Protein AF-A0A8H4VWN9-F1 (afdb_monomer)

Radius of gyration: 16.23 Å; Cα contacts (8 Å, |Δi|>4): 81; chains: 1; bounding box: 41×21×41 Å

Foldseek 3Di:
DDPVVVVVVVVVCCVPPCVPPVPQDLPCVVCVVVVAAEEEEDECAAPPDHCVSVVVSVVSNCVVPVCCVVRYYYYYDYPDYDPVPPPDD

pLDDT: mean 92.41, std 12.58, range [40.53, 98.62]

InterPro domains:
  IPR011118 Tannase/feruloyl esterase [PF07519] (7-81)
  IPR011118 Tannase/feruloyl esterase [PTHR33938] (2-80)

Secondary structure (DSSP, 8-state):
--HHHHHHHHHHHHHHHHHHH-------HHHHHTT--EEEEEETT-SSS-THHHHHHHHHHHHH-GGGGGTEEEEEETT---TTT----

Organism: NCBI:txid354080

Sequence (89 aa):
MTQTVYEDVMRKSRQTFNSVLGTNDPNLSLFKKSGGKMITWHGLSDPLIFPNGTSQYYDRVLAQDASAKDYYRFFQAPGIETEALSVEF

Nearest PDB structures (foldseek):
  6jtt-assembly1_A  TM=9.772E-01  e=2.146E-03  Piscinibacter sakaiensis
  6jtt-assembly3_C  TM=9.669E-01  e=2.456E-03  Piscinibacter sakaiensis
  5arh-assembly1_F  TM=4.931E-01  e=5.327E+00  Bos taurus
  7obq-assembly1_y  TM=3.720E-01  e=3.803E+00  Oryctolagus cuniculus
  6ucz-assembly2_B  TM=3.021E-01  e=4.980E+00  Anaplasma phagocytophilum

Structure (mmCIF, N/CA/C/O backbone):
data_AF-A0A8H4VWN9-F1
#
_entry.id   AF-A0A8H4VWN9-F1
#
loop_
_atom_site.group_PDB
_atom_site.id
_atom_site.type_symbol
_atom_site.label_atom_id
_atom_site.label_alt_id
_atom_site.label_comp_id
_atom_site.label_asym_id
_atom_site.label_entity_id
_atom_site.label_seq_id
_atom_site.pdbx_PDB_ins_code
_atom_site.Cartn_x
_atom_site.Cartn_y
_atom_site.Cartn_z
_atom_site.occupancy
_atom_site.B_iso_or_equiv
_atom_site.auth_seq_id
_atom_site.auth_comp_id
_atom_site.auth_asym_id
_atom_site.auth_atom_id
_atom_site.pdbx_PDB_model_num
ATOM 1 N N . MET A 1 1 ? 16.107 -6.475 -26.728 1.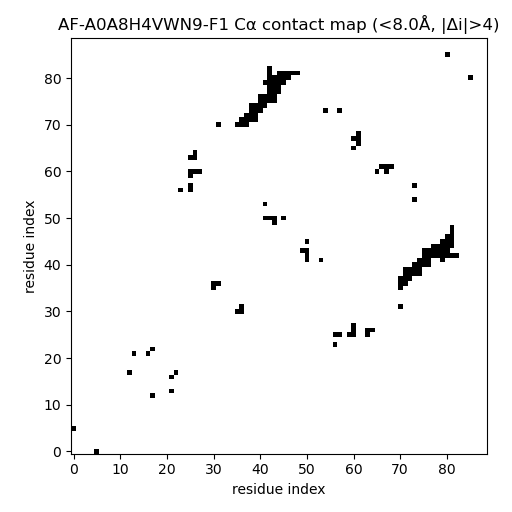00 76.00 1 MET A N 1
ATOM 2 C CA . MET A 1 1 ? 16.547 -6.284 -25.328 1.00 76.00 1 MET A CA 1
ATOM 3 C C . MET A 1 1 ? 16.697 -7.659 -24.699 1.00 76.00 1 MET A C 1
ATOM 5 O O . MET A 1 1 ? 15.799 -8.466 -24.889 1.00 76.00 1 MET A O 1
ATOM 9 N N . THR A 1 2 ? 17.818 -7.962 -24.041 1.00 96.12 2 THR A N 1
ATOM 10 C CA . THR A 1 2 ? 17.973 -9.230 -23.302 1.00 96.12 2 THR A CA 1
ATOM 11 C C . THR A 1 2 ? 17.358 -9.103 -21.906 1.00 96.12 2 THR A C 1
ATOM 13 O O . THR A 1 2 ? 17.217 -7.988 -21.398 1.00 96.12 2 THR A O 1
ATOM 16 N N . GLN A 1 3 ? 17.018 -10.232 -21.277 1.00 95.25 3 GLN A N 1
ATOM 17 C CA . GLN A 1 3 ? 16.453 -10.261 -19.922 1.00 95.25 3 GLN A CA 1
ATOM 18 C C . GLN A 1 3 ? 17.353 -9.536 -18.907 1.00 95.25 3 GLN A C 1
ATOM 20 O O . GLN A 1 3 ? 16.883 -8.698 -18.146 1.00 95.25 3 GLN A O 1
ATOM 25 N N . THR A 1 4 ? 18.663 -9.779 -18.963 1.00 96.31 4 THR A N 1
ATOM 26 C CA . THR A 1 4 ? 19.643 -9.147 -18.067 1.00 96.31 4 THR A CA 1
ATOM 27 C C . THR A 1 4 ? 19.671 -7.626 -18.218 1.00 96.31 4 THR A C 1
ATOM 29 O O . THR A 1 4 ? 19.660 -6.906 -17.225 1.00 96.31 4 THR A O 1
ATOM 32 N N . VAL A 1 5 ? 19.631 -7.115 -19.456 1.00 96.38 5 VAL A N 1
ATOM 33 C CA . VAL A 1 5 ? 19.601 -5.663 -19.702 1.00 96.38 5 VAL A CA 1
ATOM 34 C C . VAL A 1 5 ? 18.321 -5.039 -19.141 1.00 96.38 5 VAL A C 1
ATOM 36 O O . VAL A 1 5 ? 18.374 -3.966 -18.544 1.00 96.38 5 VAL A O 1
ATOM 39 N N . TYR A 1 6 ? 17.177 -5.710 -19.298 1.00 95.62 6 TYR A N 1
ATOM 40 C CA . TYR A 1 6 ? 15.912 -5.254 -18.723 1.00 95.62 6 TYR A CA 1
ATOM 41 C C . TYR A 1 6 ? 15.971 -5.176 -17.191 1.00 95.62 6 TYR A C 1
ATOM 43 O O . TYR A 1 6 ? 15.616 -4.153 -16.602 1.00 95.62 6 TYR A O 1
ATOM 51 N N . GLU A 1 7 ? 16.455 -6.235 -16.543 1.00 96.94 7 GLU A N 1
ATOM 52 C CA . GLU A 1 7 ? 16.565 -6.308 -15.084 1.00 96.94 7 GLU A CA 1
ATOM 53 C C . GLU A 1 7 ? 17.487 -5.226 -14.520 1.00 96.94 7 GLU A C 1
ATOM 55 O O . GLU A 1 7 ? 17.143 -4.576 -13.527 1.00 96.94 7 GLU A O 1
ATOM 60 N N . ASP A 1 8 ? 18.618 -4.975 -15.180 1.00 97.50 8 ASP A N 1
ATOM 61 C CA . ASP A 1 8 ? 19.560 -3.935 -14.781 1.00 97.50 8 ASP A CA 1
ATOM 62 C C . ASP A 1 8 ? 18.956 -2.532 -14.871 1.00 97.50 8 ASP A C 1
ATOM 64 O O . ASP A 1 8 ? 19.093 -1.736 -13.933 1.00 97.50 8 ASP A O 1
ATOM 68 N N . VAL A 1 9 ? 18.237 -2.228 -15.957 1.00 97.06 9 VAL A N 1
ATOM 69 C CA . VAL A 1 9 ? 17.547 -0.938 -16.116 1.00 97.06 9 VAL A CA 1
ATOM 70 C C . VAL A 1 9 ? 16.461 -0.768 -15.053 1.00 97.06 9 VAL A C 1
ATOM 72 O O . VAL A 1 9 ? 16.378 0.289 -14.424 1.00 97.06 9 VAL A O 1
ATOM 75 N N . MET A 1 10 ? 15.670 -1.809 -14.780 1.00 95.50 10 MET A N 1
ATOM 76 C CA . MET A 1 10 ? 14.613 -1.755 -13.766 1.00 95.50 10 MET A CA 1
ATOM 77 C C . MET A 1 10 ? 15.165 -1.605 -12.349 1.00 95.50 10 MET A C 1
ATOM 79 O O . MET A 1 10 ? 14.639 -0.827 -11.549 1.00 95.50 10 MET A O 1
ATOM 83 N N . ARG A 1 11 ? 16.254 -2.307 -12.028 1.00 96.44 11 ARG A N 1
ATOM 84 C CA . ARG A 1 11 ? 16.957 -2.149 -10.751 1.00 96.44 11 ARG A CA 1
ATOM 85 C C . ARG A 1 11 ? 17.462 -0.720 -10.581 1.00 96.44 11 ARG A C 1
ATOM 87 O O . ARG A 1 11 ? 17.224 -0.127 -9.530 1.00 96.44 11 ARG A O 1
ATOM 94 N N . LYS A 1 12 ? 18.112 -0.161 -11.607 1.00 97.31 12 LYS A N 1
ATOM 95 C CA . LYS A 1 12 ? 18.621 1.214 -11.579 1.00 97.31 12 LYS A CA 1
ATOM 96 C C . LYS A 1 12 ? 17.489 2.230 -11.412 1.00 97.31 12 LYS A C 1
ATOM 98 O O . LYS A 1 12 ? 17.591 3.098 -10.554 1.00 97.31 12 LYS A O 1
ATOM 103 N N . SER A 1 13 ? 16.389 2.070 -12.151 1.00 96.62 13 SER A N 1
ATOM 104 C CA . SER A 1 13 ? 15.187 2.906 -12.017 1.00 96.62 13 SER A CA 1
ATOM 105 C C . SER A 1 13 ? 14.673 2.941 -10.573 1.00 96.62 13 SER A C 1
ATOM 107 O O . SER A 1 13 ? 14.538 4.015 -9.986 1.00 96.62 13 SER A O 1
ATOM 109 N N . ARG A 1 14 ? 14.484 1.771 -9.945 1.00 95.19 14 ARG A N 1
ATOM 110 C CA . ARG A 1 14 ? 14.045 1.693 -8.542 1.00 95.19 14 ARG A CA 1
ATOM 111 C C . ARG A 1 14 ? 15.027 2.372 -7.588 1.00 95.19 14 ARG A C 1
ATOM 113 O O . ARG A 1 14 ? 14.599 3.135 -6.732 1.00 95.19 14 ARG A O 1
ATOM 120 N N . GLN A 1 15 ? 16.330 2.135 -7.740 1.00 96.19 15 GLN A N 1
ATOM 121 C CA . GLN A 1 15 ? 17.350 2.763 -6.890 1.00 96.19 15 GLN A CA 1
ATOM 122 C C . GLN A 1 15 ? 17.334 4.292 -6.992 1.00 96.19 15 GLN A C 1
ATOM 124 O O . GLN A 1 15 ? 17.521 4.971 -5.988 1.00 96.19 15 GLN A O 1
ATOM 129 N N . THR A 1 16 ? 17.102 4.828 -8.190 1.00 96.56 16 THR A N 1
ATOM 130 C CA . THR A 1 16 ? 17.099 6.274 -8.424 1.00 96.56 16 THR A CA 1
ATOM 131 C C . THR A 1 16 ? 15.805 6.941 -7.964 1.00 96.56 16 THR A C 1
ATOM 133 O O . THR A 1 16 ? 15.864 8.015 -7.373 1.00 96.56 16 THR A O 1
ATOM 136 N N . PHE A 1 17 ? 14.644 6.336 -8.226 1.00 95.31 17 PHE A N 1
ATOM 137 C CA . PHE A 1 17 ? 13.364 7.044 -8.121 1.00 95.31 17 PHE A CA 1
ATOM 138 C C . PHE A 1 17 ? 12.467 6.602 -6.964 1.00 95.31 17 PHE A C 1
ATOM 140 O O . PHE A 1 17 ? 11.530 7.326 -6.629 1.00 95.31 17 PHE A O 1
ATOM 147 N N . ASN A 1 18 ? 12.720 5.455 -6.322 1.00 94.56 18 ASN A N 1
ATOM 148 C CA . ASN A 1 18 ? 11.779 4.908 -5.338 1.00 94.56 18 ASN A CA 1
ATOM 149 C C . ASN A 1 18 ? 11.555 5.832 -4.129 1.00 94.56 18 ASN A C 1
ATOM 151 O O . ASN A 1 18 ? 10.450 5.861 -3.601 1.00 94.56 18 ASN A O 1
ATOM 155 N N . SER A 1 19 ? 12.559 6.611 -3.7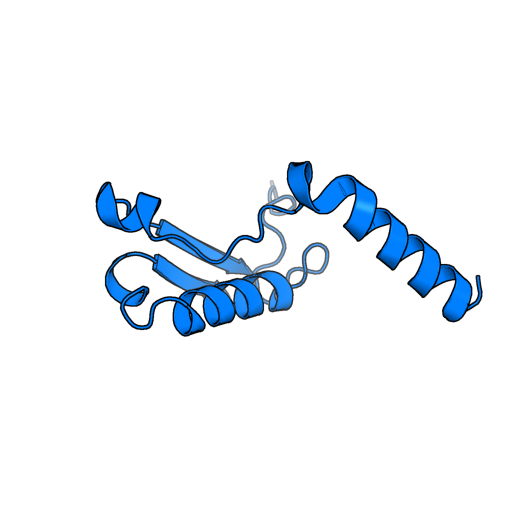14 1.00 93.81 19 SER A N 1
ATOM 156 C CA . SER A 1 19 ? 12.430 7.540 -2.581 1.00 93.81 19 SER A CA 1
ATOM 157 C C . SER A 1 19 ? 11.445 8.688 -2.823 1.00 93.81 19 SER A C 1
ATOM 159 O O . SER A 1 19 ? 10.923 9.234 -1.858 1.00 93.81 19 SER A O 1
ATOM 161 N N . VAL A 1 20 ? 11.185 9.050 -4.084 1.00 93.88 20 VAL A N 1
ATOM 162 C CA . VAL A 1 20 ? 10.303 10.173 -4.447 1.00 93.88 20 VAL A CA 1
ATOM 163 C C . VAL A 1 20 ? 9.003 9.686 -5.090 1.00 93.88 20 VAL A C 1
ATOM 165 O O . VAL A 1 20 ? 7.947 10.247 -4.822 1.00 93.88 20 VAL A O 1
ATOM 168 N N . LEU A 1 21 ? 9.063 8.637 -5.917 1.00 93.94 21 LEU A N 1
ATOM 169 C CA . LEU A 1 21 ? 7.927 8.160 -6.718 1.00 93.94 21 LEU A CA 1
ATOM 170 C C . LEU A 1 21 ? 7.357 6.812 -6.259 1.00 93.94 21 LEU A C 1
ATOM 172 O O . LEU A 1 21 ? 6.305 6.413 -6.741 1.00 93.94 21 LEU A O 1
ATOM 176 N N . GLY A 1 22 ? 8.043 6.079 -5.377 1.00 91.38 22 GLY A N 1
ATOM 177 C CA . GLY A 1 22 ? 7.682 4.692 -5.067 1.00 91.38 22 GLY A CA 1
ATOM 178 C C . GLY A 1 22 ? 6.370 4.536 -4.299 1.00 91.38 22 GLY A C 1
ATOM 179 O O . GLY A 1 22 ? 5.691 3.529 -4.483 1.00 91.38 22 GLY A O 1
ATOM 180 N N . THR A 1 23 ? 6.041 5.500 -3.425 1.00 92.56 23 THR A N 1
ATOM 181 C CA . THR A 1 23 ? 4.807 5.551 -2.604 1.00 92.56 23 THR A CA 1
ATOM 182 C C . THR A 1 23 ? 4.389 4.196 -2.009 1.00 92.56 23 THR A C 1
ATOM 184 O O . THR A 1 23 ? 3.211 3.855 -1.970 1.00 92.56 23 THR A O 1
ATOM 187 N N . ASN A 1 24 ? 5.363 3.389 -1.581 1.00 93.31 24 ASN A N 1
ATOM 188 C CA . ASN A 1 24 ? 5.182 1.975 -1.242 1.00 93.31 24 ASN A CA 1
ATOM 189 C C . ASN A 1 24 ? 5.652 1.618 0.176 1.00 93.31 24 ASN A C 1
ATOM 191 O O . ASN A 1 24 ? 5.863 0.433 0.456 1.00 93.31 24 ASN A O 1
ATOM 195 N N . ASP A 1 25 ? 5.810 2.619 1.048 1.00 96.06 25 ASP A N 1
ATOM 196 C CA . ASP A 1 25 ? 6.120 2.434 2.467 1.00 96.06 25 ASP A CA 1
ATOM 197 C C . ASP A 1 25 ? 4.917 1.784 3.186 1.00 96.06 25 ASP A C 1
ATOM 199 O O . ASP A 1 25 ? 3.817 2.353 3.178 1.00 96.06 25 ASP A O 1
ATOM 203 N N . PRO A 1 26 ? 5.071 0.577 3.766 1.00 97.56 26 PRO A N 1
ATOM 204 C CA . PRO A 1 26 ? 3.996 -0.087 4.495 1.00 97.56 26 PRO A CA 1
ATOM 205 C C . PRO A 1 26 ? 3.814 0.443 5.928 1.00 97.56 26 PRO A C 1
ATOM 207 O O . PRO A 1 26 ? 2.854 0.064 6.601 1.00 97.56 26 PRO A O 1
ATOM 210 N N . ASN A 1 27 ? 4.718 1.286 6.438 1.00 97.94 27 ASN A N 1
ATOM 211 C CA . ASN A 1 27 ? 4.628 1.824 7.790 1.00 97.94 27 ASN A CA 1
ATOM 212 C C . ASN A 1 27 ? 3.613 2.974 7.874 1.00 97.94 27 ASN A C 1
ATOM 214 O O . ASN A 1 27 ? 3.941 4.149 7.728 1.00 97.94 27 ASN A O 1
ATOM 218 N N . LEU A 1 28 ? 2.370 2.630 8.212 1.00 98.19 28 LEU A N 1
ATOM 219 C CA . LEU A 1 28 ? 1.277 3.588 8.401 1.00 98.19 28 LEU A CA 1
ATOM 220 C C . LEU A 1 28 ? 1.098 4.047 9.862 1.00 98.19 28 LEU A C 1
ATOM 222 O O . LEU A 1 28 ? 0.045 4.574 10.224 1.00 98.19 28 LEU A O 1
ATOM 226 N N . SER A 1 29 ? 2.105 3.879 10.727 1.00 98.06 29 SER A N 1
ATOM 227 C CA . SER A 1 29 ? 1.993 4.180 12.168 1.00 98.06 29 SER A CA 1
ATOM 228 C C . SER A 1 29 ? 1.598 5.630 12.472 1.00 98.06 29 SER A C 1
ATOM 230 O O . SER A 1 29 ? 0.772 5.870 13.354 1.00 98.06 29 SER A O 1
ATOM 232 N N . LEU A 1 30 ? 2.130 6.603 11.724 1.00 98.19 30 LEU A N 1
ATOM 233 C CA . LEU A 1 30 ? 1.753 8.011 11.875 1.00 98.19 30 LEU A CA 1
ATOM 234 C C . LEU A 1 30 ? 0.314 8.267 11.412 1.00 98.19 30 LEU A C 1
ATOM 236 O O . LEU A 1 30 ? -0.424 8.966 12.100 1.00 98.19 30 LEU A O 1
ATOM 240 N N . PHE A 1 31 ? -0.111 7.655 10.303 1.00 98.31 31 PHE A N 1
ATOM 241 C CA . PHE A 1 31 ? -1.490 7.749 9.814 1.00 98.31 31 PHE A CA 1
ATOM 242 C C . PHE A 1 31 ? -2.483 7.194 10.845 1.00 98.31 31 PHE A C 1
ATOM 244 O O . PHE A 1 31 ? -3.457 7.862 11.195 1.00 98.31 31 PHE A O 1
ATOM 251 N N . LYS A 1 32 ? -2.171 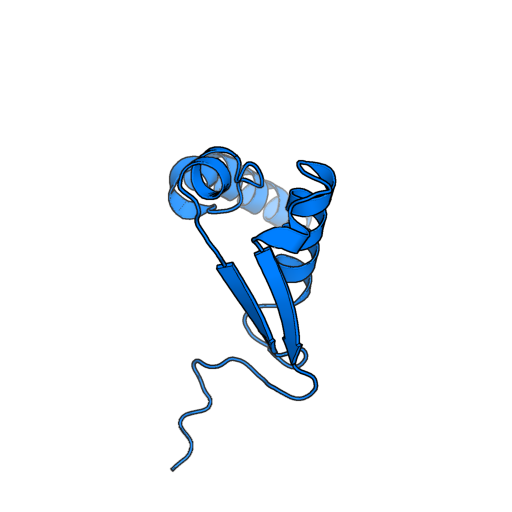6.022 11.415 1.00 98.12 32 LYS A N 1
ATOM 252 C CA . LYS A 1 32 ? -2.912 5.407 12.523 1.00 98.12 32 LYS A CA 1
ATOM 253 C C . LYS A 1 32 ? -2.974 6.323 13.747 1.00 98.12 32 LYS A C 1
ATOM 255 O O . LYS A 1 32 ? -4.059 6.549 14.277 1.00 98.12 32 LYS A O 1
ATOM 260 N N . LYS A 1 33 ? -1.832 6.865 14.193 1.00 98.38 33 LYS A N 1
ATOM 261 C CA . LYS A 1 33 ? -1.741 7.749 15.371 1.00 98.38 33 LYS A CA 1
ATOM 262 C C . LYS A 1 33 ? -2.564 9.028 15.204 1.00 98.38 33 LYS A C 1
ATOM 264 O O . LYS A 1 33 ? -3.132 9.509 16.178 1.00 98.38 33 LYS A O 1
ATOM 269 N N . SER A 1 34 ? -2.660 9.542 13.981 1.00 98.38 34 SER A N 1
ATOM 270 C CA . SER A 1 34 ? -3.493 10.700 13.644 1.00 98.38 34 SER A CA 1
ATOM 271 C C . SER A 1 34 ? -4.989 10.374 13.519 1.00 98.38 34 SER A C 1
ATOM 273 O O . SER A 1 34 ? -5.773 11.262 13.205 1.00 98.38 34 SER A O 1
ATOM 275 N N . GLY A 1 35 ? -5.407 9.121 13.742 1.00 98.06 35 GLY A N 1
ATOM 276 C CA . GLY A 1 35 ? -6.804 8.696 13.617 1.00 98.06 35 GLY A CA 1
ATOM 277 C C . GLY A 1 35 ? -7.276 8.496 12.173 1.00 98.06 35 GLY A C 1
ATOM 278 O O . GLY A 1 35 ? -8.480 8.410 11.933 1.00 98.06 35 GLY A O 1
ATOM 279 N N . GLY A 1 36 ? -6.347 8.416 11.216 1.00 98.00 36 GLY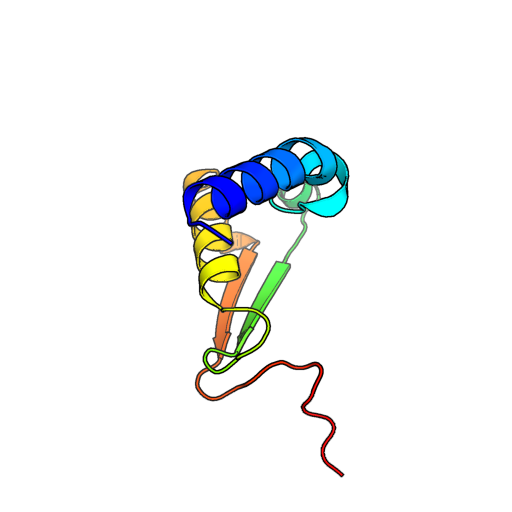 A N 1
ATOM 280 C CA . GLY A 1 36 ? -6.654 8.249 9.801 1.00 98.00 36 GLY A CA 1
ATOM 281 C C . GLY A 1 36 ? -7.402 6.949 9.511 1.00 98.00 36 GLY A C 1
ATOM 282 O O . GLY A 1 36 ? -7.184 5.926 10.162 1.00 98.00 36 GLY A O 1
ATOM 283 N N . LYS A 1 37 ? -8.288 6.993 8.513 1.00 98.19 37 LYS A N 1
ATOM 284 C CA . LYS A 1 37 ? -8.998 5.834 7.961 1.00 98.19 37 LYS A CA 1
ATOM 285 C C . LYS A 1 37 ? -8.832 5.832 6.447 1.00 98.19 37 LYS A C 1
ATOM 287 O O . LYS A 1 37 ? -8.982 6.871 5.814 1.00 98.19 37 LYS A O 1
ATOM 292 N N . MET A 1 38 ? -8.513 4.676 5.883 1.00 97.38 38 MET A N 1
ATOM 293 C CA . MET A 1 38 ? -8.266 4.489 4.460 1.00 97.38 38 MET A CA 1
ATOM 294 C C . MET A 1 38 ? -9.105 3.332 3.930 1.00 97.38 38 MET A C 1
ATOM 296 O O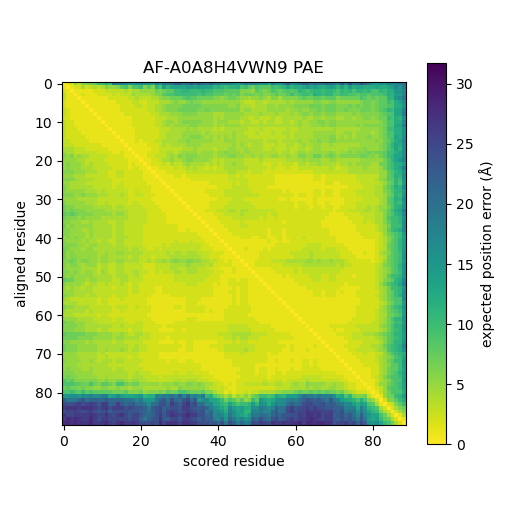 . MET A 1 38 ? -9.178 2.256 4.530 1.00 97.38 38 MET A O 1
ATOM 300 N N . ILE A 1 39 ? -9.715 3.564 2.776 1.00 97.38 39 ILE A N 1
ATOM 301 C CA . ILE A 1 39 ? -10.328 2.532 1.954 1.00 97.38 39 ILE A CA 1
ATOM 302 C C . ILE A 1 39 ? -9.618 2.582 0.611 1.00 97.38 39 ILE A C 1
ATOM 304 O O . ILE A 1 39 ? -9.569 3.635 -0.018 1.00 97.38 39 ILE A O 1
ATOM 308 N N . THR A 1 40 ? -9.098 1.439 0.188 1.00 95.94 40 THR A N 1
ATOM 309 C CA . THR A 1 40 ? -8.588 1.240 -1.167 1.00 95.94 40 THR A CA 1
ATOM 310 C C . THR A 1 40 ? -9.425 0.165 -1.826 1.00 95.94 40 THR A C 1
ATOM 312 O O . THR A 1 40 ? -9.913 -0.758 -1.167 1.00 95.94 40 THR A O 1
ATOM 315 N N . TRP A 1 41 ? -9.564 0.246 -3.136 1.00 95.81 41 TRP A N 1
ATOM 316 C CA . TRP A 1 41 ? -10.136 -0.824 -3.924 1.00 95.81 41 TRP A CA 1
ATOM 317 C C . TRP A 1 41 ? -9.387 -0.957 -5.247 1.00 95.81 41 TRP A C 1
ATOM 319 O O . TRP A 1 41 ? -8.602 -0.079 -5.601 1.00 95.81 41 TRP A O 1
ATOM 329 N N . HIS A 1 42 ? -9.557 -2.088 -5.926 1.00 96.06 42 HIS A N 1
ATOM 330 C CA . HIS A 1 42 ? -8.919 -2.327 -7.217 1.00 96.06 42 HIS A CA 1
ATOM 331 C C . HIS A 1 42 ? -9.788 -3.248 -8.077 1.00 96.06 42 HIS A C 1
ATOM 333 O O . HIS A 1 42 ? -10.208 -4.314 -7.612 1.00 96.06 42 HIS A O 1
ATOM 339 N N . GLY A 1 43 ? -10.036 -2.842 -9.323 1.00 95.75 43 GLY A N 1
ATOM 340 C CA . GLY A 1 43 ? -10.614 -3.685 -10.365 1.00 95.75 43 GLY A CA 1
ATOM 341 C C . GLY A 1 43 ? -9.746 -4.904 -10.687 1.00 95.75 43 GLY A C 1
ATOM 342 O O . GLY A 1 43 ? -8.563 -4.790 -10.989 1.00 95.75 43 GLY A O 1
ATOM 343 N N . LEU A 1 44 ? -10.312 -6.107 -10.609 1.00 95.44 44 LEU A N 1
ATOM 344 C CA . LEU A 1 44 ? -9.554 -7.334 -10.888 1.00 95.44 44 LEU A CA 1
ATOM 345 C C . LEU A 1 44 ? -9.328 -7.585 -12.383 1.00 95.44 44 LEU A C 1
ATOM 347 O O . LEU A 1 44 ? -8.525 -8.449 -12.730 1.00 95.44 44 LEU A O 1
ATOM 351 N N . SER A 1 45 ? -10.019 -6.840 -13.243 1.00 95.38 45 SER A N 1
ATOM 352 C CA . SER A 1 45 ? -9.879 -6.900 -14.696 1.00 95.38 45 SER A CA 1
ATOM 353 C C . SER A 1 45 ? -9.045 -5.742 -15.251 1.00 95.38 45 SER A C 1
ATOM 355 O O . SER A 1 45 ? -9.005 -5.572 -16.461 1.00 95.38 45 SER A O 1
ATOM 357 N N . ASP A 1 46 ? -8.367 -4.959 -14.400 1.00 93.19 46 ASP A N 1
ATOM 358 C CA . ASP A 1 46 ? -7.513 -3.840 -14.815 1.00 93.19 46 ASP A CA 1
ATOM 359 C C . ASP A 1 46 ? -6.310 -4.328 -15.661 1.00 93.19 46 ASP A C 1
ATOM 361 O O . ASP A 1 46 ? -5.438 -5.043 -15.143 1.00 93.19 46 ASP A O 1
ATOM 365 N N . PRO A 1 47 ? -6.230 -3.964 -16.958 1.00 92.00 47 PRO A N 1
ATOM 366 C CA . PRO A 1 47 ? -5.145 -4.401 -17.831 1.00 92.00 47 PRO A CA 1
ATOM 367 C C . PRO A 1 47 ? -3.918 -3.474 -17.792 1.00 92.00 47 PRO A C 1
ATOM 369 O O . PRO A 1 47 ? -2.882 -3.821 -18.364 1.00 92.00 47 PRO A O 1
ATOM 372 N N . LEU A 1 48 ? -4.019 -2.296 -17.166 1.00 93.62 48 LEU A N 1
ATOM 373 C CA . LEU A 1 48 ? -2.984 -1.257 -17.171 1.00 93.62 48 LEU A CA 1
ATOM 374 C C . LEU A 1 48 ? -2.204 -1.213 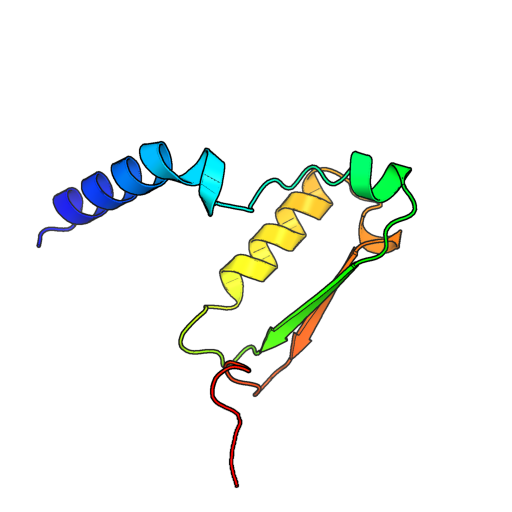-15.857 1.00 93.62 48 LEU A C 1
ATOM 376 O O . LEU A 1 48 ? -0.979 -1.075 -15.859 1.00 93.62 48 LEU A O 1
ATOM 380 N N . ILE A 1 49 ? -2.904 -1.337 -14.735 1.00 91.75 49 ILE A N 1
ATOM 381 C CA . ILE A 1 49 ? -2.342 -1.335 -13.391 1.00 91.75 49 ILE A CA 1
ATOM 382 C C . ILE A 1 49 ? -2.725 -2.665 -12.759 1.00 91.75 49 ILE A C 1
ATOM 384 O O . ILE A 1 49 ? -3.830 -2.845 -12.280 1.00 91.75 49 ILE A O 1
ATOM 388 N N . PHE A 1 50 ? -1.815 -3.636 -12.756 1.00 93.50 50 PHE A N 1
ATOM 389 C CA . PHE A 1 50 ? -2.199 -4.977 -12.320 1.00 93.50 50 PHE A CA 1
ATOM 390 C C . PHE A 1 50 ? -2.555 -5.038 -10.815 1.00 93.50 50 PHE A C 1
ATOM 392 O O . PHE A 1 50 ? -1.776 -4.566 -9.971 1.00 93.50 50 PHE A O 1
ATOM 399 N N . PRO A 1 51 ? -3.652 -5.728 -10.437 1.00 95.00 51 PRO A N 1
ATOM 400 C CA . PRO A 1 51 ? -4.194 -5.734 -9.069 1.00 95.00 51 PRO A CA 1
ATOM 401 C C . PRO A 1 51 ? -3.276 -6.378 -8.020 1.00 95.00 51 PRO A C 1
ATOM 403 O O . PRO A 1 51 ? -3.405 -6.128 -6.812 1.00 95.00 51 PRO A O 1
ATOM 406 N N . ASN A 1 52 ? -2.300 -7.178 -8.457 1.00 95.94 52 ASN A N 1
ATOM 407 C CA . ASN A 1 52 ? -1.316 -7.793 -7.568 1.00 95.94 52 ASN A CA 1
ATOM 408 C C . ASN A 1 52 ? -0.467 -6.753 -6.827 1.00 95.94 52 ASN A C 1
ATOM 410 O O . ASN A 1 52 ? -0.101 -6.997 -5.679 1.00 95.94 52 ASN A O 1
ATOM 414 N N . GLY A 1 53 ? -0.186 -5.593 -7.433 1.00 95.19 53 GLY A N 1
ATOM 415 C CA . GLY A 1 53 ? 0.590 -4.536 -6.778 1.00 95.19 53 GLY A CA 1
ATOM 416 C C . GLY A 1 53 ? -0.096 -4.011 -5.513 1.0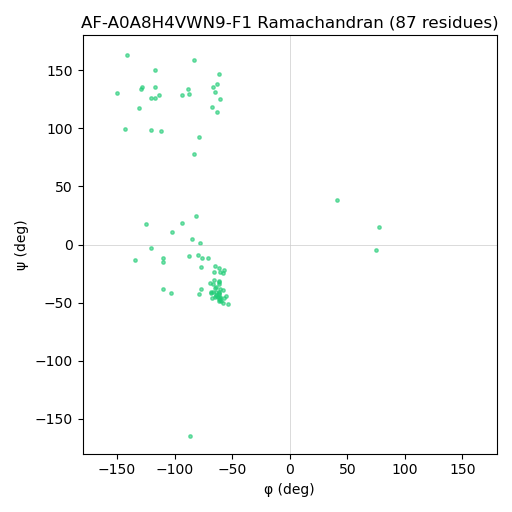0 95.19 53 GLY A C 1
ATOM 417 O O . GLY A 1 53 ? 0.525 -3.931 -4.451 1.00 95.19 53 GLY A O 1
ATOM 418 N N . THR A 1 54 ? -1.397 -3.726 -5.602 1.00 96.19 54 THR A N 1
ATOM 419 C CA . THR A 1 54 ? -2.203 -3.267 -4.460 1.00 96.19 54 THR A CA 1
ATOM 420 C C . THR A 1 54 ? -2.388 -4.365 -3.422 1.00 96.19 54 THR A C 1
ATOM 422 O O . THR A 1 54 ? -2.232 -4.098 -2.231 1.00 96.19 54 THR A O 1
ATOM 425 N N . SER A 1 55 ? -2.645 -5.603 -3.860 1.00 97.44 55 SER A N 1
ATOM 426 C CA . SER A 1 55 ? -2.807 -6.750 -2.955 1.00 97.44 55 SER A CA 1
ATOM 427 C C . SER A 1 55 ? -1.539 -6.978 -2.121 1.00 97.44 55 SER A C 1
ATOM 429 O O . SER A 1 55 ? -1.591 -6.998 -0.895 1.00 97.44 55 SER A O 1
ATOM 431 N N . GLN A 1 56 ? -0.368 -6.995 -2.766 1.00 98.25 56 GLN A N 1
ATOM 432 C CA . GLN A 1 56 ? 0.921 -7.133 -2.080 1.00 98.25 56 GLN A CA 1
ATOM 433 C C . GLN A 1 56 ? 1.256 -5.941 -1.174 1.00 98.25 56 GLN A C 1
ATOM 435 O O . GLN A 1 56 ? 1.972 -6.095 -0.185 1.00 98.25 56 GLN A O 1
ATOM 440 N N . TYR A 1 57 ? 0.807 -4.727 -1.506 1.00 97.81 57 TYR A N 1
ATOM 441 C CA . TYR A 1 57 ? 0.970 -3.584 -0.608 1.00 97.81 57 TYR A CA 1
ATOM 442 C C . TYR A 1 57 ? 0.118 -3.745 0.654 1.00 97.81 57 TYR A C 1
ATOM 444 O O . TYR A 1 57 ? 0.635 -3.5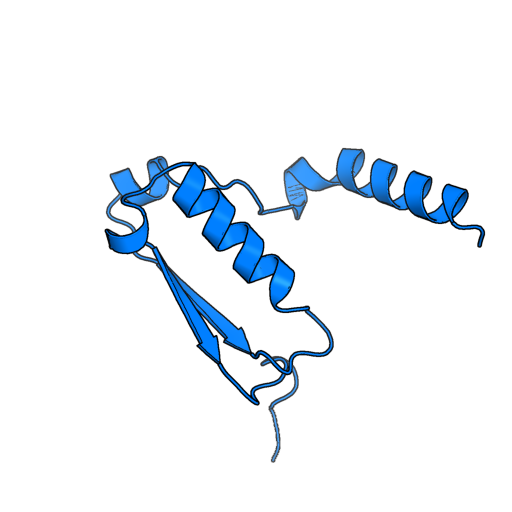67 1.756 1.00 97.81 57 TYR A O 1
ATOM 452 N N . TYR A 1 58 ? -1.148 -4.144 0.504 1.00 98.19 58 TYR A N 1
ATOM 453 C CA . TYR A 1 58 ? -2.032 -4.427 1.633 1.00 98.19 58 TYR A CA 1
ATO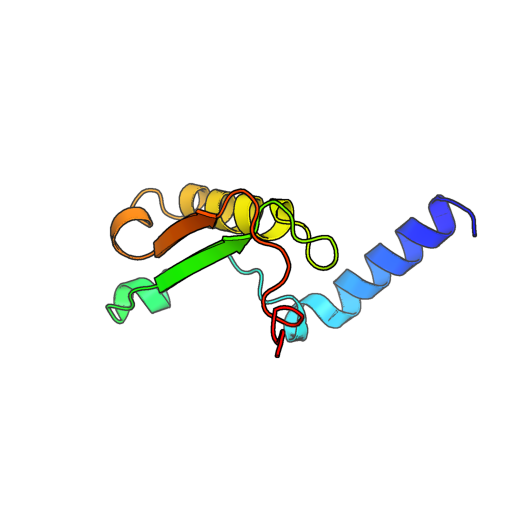M 454 C C . TYR A 1 58 ? -1.443 -5.500 2.558 1.00 98.19 58 TYR A C 1
ATOM 456 O O . TYR A 1 58 ? -1.350 -5.281 3.766 1.00 98.19 58 TYR A O 1
ATOM 464 N N . ASP A 1 59 ? -0.938 -6.598 1.992 1.00 98.44 59 ASP A N 1
ATOM 465 C CA . ASP A 1 59 ? -0.296 -7.672 2.757 1.00 98.44 59 ASP A CA 1
ATOM 466 C C . ASP A 1 59 ? 0.946 -7.186 3.515 1.00 98.44 59 ASP A C 1
ATOM 468 O O . ASP A 1 59 ? 1.132 -7.528 4.683 1.00 98.44 59 ASP A O 1
ATOM 472 N N . ARG A 1 60 ? 1.780 -6.339 2.895 1.00 98.62 60 ARG A N 1
ATOM 473 C CA . ARG A 1 60 ? 2.947 -5.740 3.566 1.00 98.62 60 ARG A CA 1
ATOM 474 C C . ARG A 1 60 ? 2.549 -4.813 4.714 1.00 98.62 60 ARG A C 1
ATOM 476 O O . ARG A 1 60 ? 3.226 -4.819 5.739 1.00 98.62 60 ARG A O 1
ATOM 483 N N . VAL A 1 61 ? 1.459 -4.054 4.580 1.00 98.62 61 VAL A N 1
ATOM 484 C CA . VAL A 1 61 ? 0.928 -3.240 5.686 1.00 98.62 61 VAL A CA 1
ATOM 485 C C . VAL A 1 61 ? 0.433 -4.134 6.824 1.00 98.62 61 VAL A C 1
ATOM 487 O O . VAL A 1 61 ? 0.775 -3.883 7.976 1.00 98.62 61 VAL A O 1
ATOM 490 N N . LEU A 1 62 ? -0.313 -5.203 6.524 1.00 98.50 62 LEU A N 1
ATOM 491 C CA . LEU A 1 62 ? -0.781 -6.153 7.541 1.00 98.50 62 LEU A CA 1
ATOM 492 C C . LEU A 1 62 ? 0.368 -6.892 8.237 1.00 98.50 62 LEU A C 1
ATOM 494 O O . LEU A 1 62 ? 0.291 -7.152 9.436 1.00 98.50 62 LEU A O 1
ATOM 498 N N . ALA A 1 63 ? 1.431 -7.224 7.504 1.00 98.50 63 ALA A N 1
ATOM 499 C CA . ALA A 1 63 ? 2.629 -7.835 8.070 1.00 98.50 63 ALA A CA 1
ATOM 500 C C . ALA A 1 63 ? 3.373 -6.877 9.018 1.00 98.50 63 ALA A C 1
ATOM 502 O O . ALA A 1 63 ? 3.942 -7.322 10.013 1.00 98.50 63 ALA A O 1
ATOM 503 N N . GLN A 1 64 ? 3.350 -5.572 8.728 1.00 98.12 64 GLN A N 1
ATOM 504 C CA . GLN A 1 64 ? 3.947 -4.529 9.566 1.00 98.12 64 GLN A CA 1
ATOM 505 C C . GLN A 1 64 ? 3.084 -4.188 10.796 1.00 98.12 64 GLN A C 1
ATOM 507 O O . GLN A 1 64 ? 3.618 -3.922 11.872 1.00 98.12 64 GLN A O 1
ATOM 512 N N . ASP A 1 65 ? 1.758 -4.173 10.642 1.00 98.38 65 ASP A N 1
ATOM 513 C CA . ASP A 1 65 ? 0.778 -3.875 11.688 1.00 98.38 65 ASP A CA 1
ATOM 514 C C . ASP A 1 65 ? -0.459 -4.769 11.515 1.00 98.38 65 ASP A C 1
ATOM 516 O O . ASP A 1 65 ? -1.364 -4.477 10.730 1.00 98.38 65 ASP A O 1
ATOM 520 N N . ALA A 1 66 ? -0.533 -5.851 12.292 1.00 97.69 66 ALA A N 1
ATOM 521 C CA . ALA A 1 66 ? -1.638 -6.807 12.217 1.00 97.69 66 ALA A CA 1
ATOM 522 C C . ALA A 1 66 ? -3.009 -6.176 12.535 1.00 97.69 66 ALA A C 1
ATOM 524 O O . ALA A 1 66 ? -4.040 -6.677 12.078 1.00 97.69 66 ALA A O 1
ATOM 525 N N . SER A 1 67 ? -3.036 -5.060 13.280 1.00 97.88 67 SER A N 1
ATOM 526 C CA . SER A 1 67 ? -4.268 -4.326 13.590 1.00 97.88 67 SER A CA 1
ATOM 527 C C . SER A 1 67 ? -4.661 -3.335 12.487 1.00 97.88 67 SER A C 1
ATOM 529 O O . SER A 1 67 ? -5.633 -2.593 12.641 1.00 97.88 67 SER A O 1
ATOM 531 N N . ALA A 1 68 ? -3.940 -3.293 11.360 1.00 98.50 68 ALA A N 1
ATOM 532 C CA . ALA A 1 68 ? -4.234 -2.343 10.294 1.00 98.50 68 ALA A CA 1
ATOM 533 C C . ALA A 1 68 ? -5.631 -2.508 9.689 1.00 98.50 68 ALA A C 1
ATOM 535 O O . ALA A 1 68 ? -6.190 -1.534 9.196 1.00 98.50 68 ALA A O 1
ATOM 536 N N . LYS A 1 69 ? -6.269 -3.675 9.845 1.00 97.62 69 LYS A N 1
ATOM 537 C CA . LYS A 1 69 ? -7.674 -3.908 9.455 1.00 97.62 69 LYS A CA 1
ATOM 538 C C . LYS A 1 69 ? -8.674 -2.949 10.125 1.00 97.62 69 LYS A C 1
ATOM 540 O O . LYS A 1 69 ? -9.758 -2.720 9.583 1.00 97.62 69 LYS A O 1
ATOM 545 N N . ASP A 1 70 ? -8.308 -2.344 11.256 1.00 98.00 70 ASP A N 1
ATOM 546 C CA . ASP A 1 70 ? -9.150 -1.385 11.981 1.00 98.00 70 ASP A CA 1
ATOM 547 C C . ASP A 1 70 ? -9.179 0.007 11.333 1.00 98.00 70 ASP A C 1
ATOM 549 O O . ASP A 1 70 ? -10.071 0.815 11.619 1.00 98.00 70 ASP A O 1
ATOM 553 N N . TYR A 1 71 ? -8.200 0.329 10.483 1.00 98.44 71 TYR A N 1
ATOM 554 C CA . TYR A 1 71 ? -8.078 1.648 9.856 1.00 98.44 71 TYR A CA 1
ATOM 555 C C . TYR A 1 71 ? -7.778 1.629 8.359 1.00 98.44 71 TYR A C 1
ATOM 557 O O . TYR A 1 71 ? -7.944 2.660 7.717 1.00 98.44 71 TYR A O 1
ATOM 565 N N . TYR A 1 72 ? -7.389 0.493 7.792 1.00 98.50 72 TYR A N 1
ATOM 566 C CA . TYR A 1 72 ? -7.149 0.314 6.372 1.00 98.50 72 TYR A CA 1
ATOM 567 C C . TYR A 1 72 ? -7.869 -0.941 5.868 1.00 98.50 72 TYR A C 1
ATOM 569 O O . TYR A 1 72 ? -7.590 -2.067 6.292 1.00 98.50 72 TYR A O 1
ATOM 577 N N . ARG A 1 73 ? -8.815 -0.740 4.947 1.00 98.31 73 ARG A N 1
ATOM 578 C CA . ARG A 1 73 ? -9.559 -1.815 4.280 1.00 98.31 73 ARG A CA 1
ATOM 579 C C . ARG A 1 73 ? -9.284 -1.802 2.780 1.00 98.31 73 ARG A C 1
ATOM 581 O O . ARG A 1 73 ? -9.313 -0.740 2.161 1.00 98.31 73 ARG A O 1
ATOM 588 N N . PHE A 1 74 ? -9.044 -2.984 2.221 1.00 97.81 74 PHE A N 1
ATOM 589 C CA . PHE A 1 74 ? -8.846 -3.201 0.791 1.00 97.81 74 PHE A CA 1
ATOM 590 C C . PHE A 1 74 ? -10.001 -4.034 0.224 1.00 97.81 74 PHE A C 1
ATOM 592 O O . PHE A 1 74 ? -10.321 -5.090 0.769 1.00 97.81 74 PHE A O 1
ATOM 599 N N . PHE A 1 75 ? -10.619 -3.557 -0.858 1.00 97.38 75 PHE A N 1
ATOM 600 C CA . PHE A 1 75 ? -11.708 -4.241 -1.554 1.00 97.38 75 PHE A CA 1
ATOM 601 C C . PHE A 1 75 ? -11.312 -4.594 -2.989 1.00 97.38 75 PHE A C 1
ATOM 603 O O . PHE A 1 75 ? -10.922 -3.741 -3.779 1.00 97.38 75 PHE A O 1
ATOM 610 N N . GLN A 1 76 ? -11.440 -5.863 -3.347 1.00 96.25 76 GLN A N 1
ATOM 611 C CA . GLN A 1 76 ? -11.257 -6.312 -4.722 1.00 96.25 76 GLN A CA 1
ATOM 612 C C . GLN A 1 76 ? -12.592 -6.216 -5.463 1.00 96.25 76 GLN A C 1
ATOM 614 O O . GLN A 1 76 ? -13.613 -6.645 -4.926 1.00 96.25 76 GLN A O 1
ATOM 619 N N . ALA A 1 77 ? -12.583 -5.659 -6.673 1.00 95.69 77 ALA A N 1
ATOM 620 C CA . ALA A 1 77 ? -13.773 -5.455 -7.495 1.00 95.69 77 ALA A CA 1
ATOM 621 C C . ALA A 1 77 ? -13.727 -6.369 -8.740 1.00 95.69 77 ALA A C 1
ATOM 623 O O . ALA A 1 77 ? -13.045 -6.048 -9.716 1.00 95.69 77 ALA A O 1
ATOM 624 N N . PRO A 1 78 ? -14.393 -7.540 -8.723 1.00 95.25 78 PRO A N 1
ATOM 625 C CA . PRO A 1 78 ? -14.393 -8.466 -9.855 1.00 95.25 78 PRO A CA 1
ATOM 626 C C . PRO A 1 78 ? -15.032 -7.856 -11.107 1.00 95.25 78 PRO A C 1
ATOM 628 O O . PRO A 1 78 ? -16.072 -7.211 -11.009 1.00 95.25 78 PRO A O 1
ATOM 631 N N . GLY A 1 79 ? -14.437 -8.090 -12.279 1.00 92.69 79 GLY A N 1
ATOM 632 C CA . GLY A 1 79 ? -14.977 -7.638 -13.569 1.00 92.69 79 GLY A CA 1
ATOM 633 C C . GLY A 1 79 ? -14.821 -6.142 -13.857 1.00 92.69 79 GLY A C 1
ATOM 634 O O . GLY A 1 79 ? -15.165 -5.710 -14.949 1.00 92.69 79 GLY A O 1
ATOM 635 N N . ILE A 1 80 ? -14.302 -5.360 -12.907 1.00 92.94 80 ILE A N 1
ATOM 636 C CA . ILE A 1 80 ? -14.030 -3.934 -13.098 1.00 92.94 80 ILE A CA 1
ATOM 637 C C . ILE A 1 80 ? -12.622 -3.765 -13.680 1.00 92.94 80 ILE A C 1
ATOM 639 O O . ILE A 1 80 ? -11.664 -4.347 -13.160 1.00 92.94 80 ILE A O 1
ATOM 643 N N . GLU A 1 81 ? -12.515 -2.998 -14.764 1.00 90.06 81 GLU A N 1
ATOM 644 C CA . GLU A 1 81 ? -11.250 -2.595 -15.395 1.00 90.06 81 GLU A CA 1
ATOM 645 C C . GLU A 1 81 ? -10.679 -1.318 -14.739 1.00 90.06 81 GLU A C 1
ATOM 647 O O . GLU A 1 81 ? -11.079 -0.945 -13.634 1.00 90.06 81 GLU A O 1
ATOM 652 N N . THR A 1 82 ? -9.718 -0.646 -15.380 1.00 81.31 82 THR A N 1
ATOM 653 C CA . THR A 1 82 ? -9.143 0.609 -14.870 1.00 81.31 82 THR A CA 1
ATOM 654 C C . THR A 1 82 ? -10.193 1.727 -14.829 1.00 81.31 82 THR A C 1
ATOM 656 O O . THR A 1 82 ? -10.806 2.037 -15.850 1.00 81.31 82 THR A O 1
ATOM 659 N N . GLU A 1 83 ? -10.317 2.440 -13.702 1.00 65.44 83 GLU A N 1
ATOM 660 C CA . GLU A 1 83 ? -11.216 3.610 -13.582 1.00 65.44 83 GLU A CA 1
ATOM 661 C C . GLU A 1 83 ? -10.929 4.735 -14.586 1.00 65.44 83 GLU A C 1
ATOM 663 O O . GLU A 1 83 ? -11.804 5.532 -14.908 1.00 65.44 83 GLU A O 1
ATOM 668 N N . ALA A 1 84 ? -9.696 4.822 -15.087 1.00 59.38 84 ALA A N 1
ATOM 669 C CA . ALA A 1 84 ? -9.289 5.882 -16.003 1.00 59.38 84 ALA A CA 1
ATOM 670 C C . ALA A 1 84 ? -9.910 5.759 -17.408 1.00 59.38 84 ALA A C 1
ATOM 672 O O . ALA A 1 84 ? -9.794 6.700 -18.191 1.00 59.38 84 ALA A O 1
ATOM 673 N N . LEU A 1 85 ? -10.544 4.627 -17.739 1.00 52.09 85 LEU A N 1
ATOM 674 C CA . LEU A 1 85 ? -11.130 4.382 -19.062 1.00 52.09 85 LEU A CA 1
ATOM 675 C C . LEU A 1 85 ? -12.638 4.108 -19.040 1.00 52.09 85 LEU A C 1
ATOM 677 O O . LEU A 1 85 ? -13.238 4.042 -20.105 1.00 52.09 85 LEU A O 1
ATOM 681 N N . SER A 1 86 ? -13.283 4.047 -17.874 1.00 52.62 86 SER A N 1
ATOM 682 C CA . SER A 1 86 ? -14.732 3.825 -17.757 1.00 52.62 86 SER A CA 1
ATOM 683 C C . SER A 1 86 ? -15.585 5.089 -17.967 1.00 52.62 86 SER A C 1
ATOM 685 O O . SER A 1 86 ? -16.728 5.157 -17.516 1.00 52.62 86 SER A O 1
ATOM 687 N N . VAL A 1 87 ? -15.069 6.087 -18.695 1.00 44.41 87 VAL A N 1
ATOM 688 C CA . VAL A 1 87 ? -15.907 7.156 -19.257 1.00 44.41 87 VAL A CA 1
ATOM 689 C C . VAL A 1 87 ? -16.503 6.643 -20.567 1.00 44.41 87 VAL A C 1
ATOM 691 O O . VAL A 1 87 ? -16.022 6.964 -21.651 1.00 44.41 87 VAL A O 1
ATOM 694 N N . GLU A 1 88 ? -17.539 5.818 -20.465 1.00 46.47 88 GLU A N 1
ATOM 695 C CA . GLU A 1 88 ? -18.407 5.516 -21.603 1.00 46.47 88 GLU A CA 1
ATOM 696 C C . GLU A 1 88 ? -19.612 6.474 -21.585 1.00 46.47 88 GLU A C 1
ATOM 698 O O . GLU A 1 88 ? -20.253 6.660 -20.547 1.00 46.47 88 GLU A O 1
ATOM 703 N N . PHE A 1 89 ? -19.857 7.129 -22.727 1.00 40.53 89 PHE A N 1
ATOM 704 C CA . PHE A 1 89 ? -21.094 7.856 -23.040 1.00 40.53 89 PHE A CA 1
ATOM 705 C C . PHE A 1 89 ? -22.183 6.884 -23.491 1.00 40.53 89 PHE A C 1
ATOM 707 O O . PHE A 1 89 ? -21.833 5.929 -24.222 1.00 40.53 89 PHE A O 1
#

Solvent-accessible surface area (backbone atoms only — not comparable to full-atom values): 5478 Å² total; per-residue (Å²): 135,55,72,67,60,52,52,52,52,52,52,51,49,48,74,74,40,38,92,81,72,49,92,71,79,45,81,53,64,67,48,53,73,72,67,48,75,48,79,49,70,41,26,66,51,18,87,85,64,58,48,62,61,60,52,54,46,53,52,46,25,38,74,72,34,78,68,38,72,81,38,45,46,80,45,81,35,82,83,32,46,52,78,93,68,71,81,76,134

Mean predicted aligned error: 5.04 Å